Protein AF-A0A2G6JDI8-F1 (afdb_monomer)

pLDDT: mean 90.93, std 6.67, range [58.75, 96.81]

Secondary structure (DSSP, 8-state):
-HHHHHHHHHHHHHHHHHHHHHHHHHHHHHHHHHHHHHHHHHHHTSTT--HHHHHHHHHHHHHHHHHHHHHHHHHHHHHHHHHHHHHHHHHHHHT-

Solvent-accessible surface area (backbone atoms only — not comparable to full-atom values): 5282 Å² total; per-residue (Å²): 116,66,66,62,53,54,52,53,47,52,54,41,52,52,52,38,55,48,46,58,46,54,52,51,51,51,51,50,50,51,52,53,47,53,49,53,44,53,54,44,53,54,56,67,72,42,85,88,67,51,69,72,56,46,55,50,46,55,51,52,44,53,53,55,61,59,47,50,64,52,54,51,50,51,45,57,50,50,53,53,49,39,54,55,45,46,55,52,43,54,53,55,59,75,74,107

Nearest PDB structures (foldseek):
  8iyj-assembly1_V9  TM=8.636E-01  e=1.552E+00  Mus musculus
  3u0c-assembly1_A  TM=8.630E-01  e=1.768E+00  Shigella flexneri
  5c21-assembly1_B  TM=5.245E-01  e=1.363E+00  Escherichia coli
  8i7r-assembly1_B1  TM=4.468E-01  e=2.014E+00  Mus musculus
  7rro-assembly1_C4  TM=4.542E-01  e=2.978E+00  Bos taurus

Radius of gyration: 21.36 Å; Cα contacts (8 Å, |Δi|>4): 42; chains: 1; bounding box: 42×14×62 Å

Mean predicted aligned error: 5.26 Å

Foldseek 3Di:
DVVVLVVVLVVLVVVLVVLVVVLVVLVVVLVVLVVLLVVLVVVLPDPPDDPVVNVVSVVVNVVSVVVVVVSVVVNVVSVVVSVVSVVVSVVSVVVD

Structure (mmCIF, N/CA/C/O backbone):
data_AF-A0A2G6JDI8-F1
#
_entry.id   AF-A0A2G6JDI8-F1
#
loop_
_atom_site.group_PDB
_atom_site.id
_atom_site.type_symbol
_atom_site.label_atom_id
_atom_site.label_alt_id
_atom_site.label_comp_id
_atom_site.label_asym_id
_atom_site.label_entity_id
_atom_site.label_seq_id
_atom_site.pdbx_PDB_ins_code
_atom_site.Cartn_x
_atom_si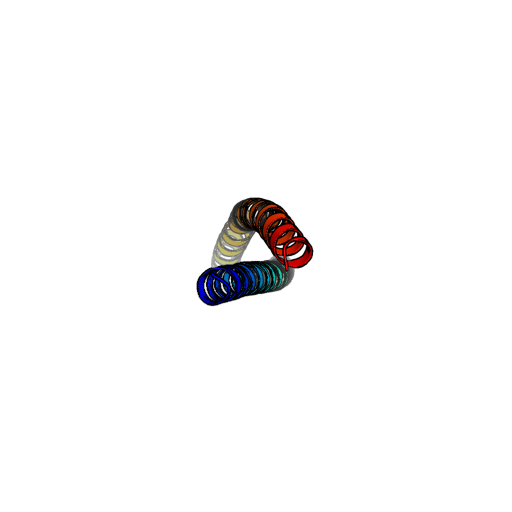te.Cartn_y
_atom_site.Cartn_z
_atom_site.occupancy
_atom_site.B_iso_or_equiv
_atom_site.auth_seq_id
_atom_site.auth_comp_id
_atom_site.auth_asym_id
_atom_site.auth_atom_id
_atom_site.pdbx_PDB_model_num
ATOM 1 N N . MET A 1 1 ? 26.355 5.425 -31.985 1.00 58.75 1 MET A N 1
ATOM 2 C CA . MET A 1 1 ? 24.898 5.452 -31.698 1.00 58.75 1 MET A CA 1
ATOM 3 C C . MET A 1 1 ? 24.458 4.384 -30.690 1.00 58.75 1 MET A C 1
ATOM 5 O O . MET A 1 1 ? 23.484 4.607 -29.986 1.00 58.75 1 MET A O 1
ATOM 9 N N . THR A 1 2 ? 25.188 3.274 -30.547 1.00 64.56 2 THR A N 1
ATOM 10 C CA . THR A 1 2 ? 24.868 2.144 -29.650 1.00 64.56 2 THR A CA 1
ATOM 11 C C . THR A 1 2 ? 24.873 2.497 -28.154 1.00 64.56 2 THR A C 1
ATOM 13 O O . THR A 1 2 ? 24.007 2.044 -27.415 1.00 64.56 2 THR A O 1
ATOM 16 N N . TYR A 1 3 ? 25.782 3.375 -27.709 1.00 72.12 3 TYR A N 1
ATOM 17 C CA . TYR A 1 3 ? 25.879 3.803 -26.302 1.00 72.12 3 TYR A CA 1
ATOM 18 C C . TYR A 1 3 ? 24.623 4.539 -25.801 1.00 72.12 3 TYR A C 1
ATOM 20 O O . TYR A 1 3 ? 24.157 4.300 -24.689 1.00 72.12 3 TYR A O 1
ATOM 28 N N . ASN A 1 4 ? 24.025 5.392 -26.641 1.00 78.56 4 ASN A N 1
ATOM 29 C CA . ASN A 1 4 ? 22.818 6.138 -26.274 1.00 78.56 4 ASN A CA 1
ATOM 30 C C . ASN A 1 4 ? 21.592 5.219 -26.164 1.00 78.56 4 ASN A C 1
ATOM 32 O O . ASN A 1 4 ? 20.785 5.408 -25.258 1.00 78.56 4 ASN A O 1
ATOM 36 N N . LYS A 1 5 ? 21.492 4.195 -27.029 1.00 79.31 5 LYS A N 1
ATOM 37 C CA . LYS A 1 5 ? 20.448 3.161 -26.942 1.00 79.31 5 LYS A CA 1
ATOM 38 C C . LYS A 1 5 ? 20.583 2.326 -25.662 1.00 79.31 5 LYS A C 1
ATOM 40 O O . LYS A 1 5 ? 19.611 2.185 -24.929 1.00 79.31 5 LYS A O 1
ATOM 45 N N . GLY A 1 6 ? 21.795 1.861 -25.341 1.00 85.12 6 GLY A N 1
ATOM 46 C CA . GLY A 1 6 ? 22.052 1.093 -24.115 1.00 85.12 6 GLY A CA 1
ATOM 47 C C . GLY A 1 6 ? 21.772 1.889 -22.836 1.00 85.12 6 GLY A C 1
ATOM 48 O O . GLY A 1 6 ? 21.162 1.374 -21.901 1.00 85.12 6 GLY A O 1
ATOM 49 N N . ARG A 1 7 ? 22.135 3.179 -22.808 1.00 88.62 7 ARG A N 1
ATOM 50 C CA . ARG A 1 7 ? 21.817 4.067 -21.680 1.00 88.62 7 ARG A CA 1
ATOM 51 C C . ARG A 1 7 ? 20.309 4.272 -21.512 1.00 88.62 7 ARG A C 1
ATOM 53 O O . ARG A 1 7 ? 19.831 4.249 -20.383 1.00 88.62 7 ARG A O 1
ATOM 60 N N . ALA A 1 8 ? 19.575 4.486 -22.605 1.00 88.31 8 ALA A N 1
ATOM 61 C CA . ALA A 1 8 ? 18.123 4.658 -22.557 1.00 88.31 8 ALA A CA 1
ATOM 62 C C . ALA A 1 8 ? 17.424 3.398 -22.028 1.00 88.31 8 ALA A C 1
ATOM 64 O O . ALA A 1 8 ? 16.581 3.500 -21.141 1.00 88.31 8 ALA A O 1
ATOM 65 N N . PHE A 1 9 ? 17.841 2.222 -22.503 1.00 91.31 9 PHE A N 1
ATOM 66 C CA . PHE A 1 9 ? 17.341 0.937 -22.022 1.00 91.31 9 PHE A CA 1
ATOM 67 C C . PHE A 1 9 ? 17.575 0.752 -20.516 1.00 91.31 9 PHE A C 1
ATOM 69 O O . PHE A 1 9 ? 16.631 0.515 -19.768 1.00 91.31 9 PHE A O 1
ATOM 76 N N . TYR A 1 10 ? 18.810 0.962 -20.051 1.00 91.69 10 TYR A N 1
ATOM 77 C CA . TYR A 1 10 ? 19.158 0.835 -18.634 1.00 91.69 10 TYR A CA 1
ATOM 78 C C . TYR A 1 10 ? 18.344 1.774 -17.729 1.00 91.69 10 TYR A C 1
ATOM 80 O O . TYR A 1 10 ? 17.840 1.365 -16.684 1.00 91.69 10 TYR A O 1
ATOM 88 N N . LEU A 1 11 ? 18.196 3.043 -18.125 1.00 93.94 11 LEU A N 1
ATOM 89 C CA . LEU A 1 11 ? 17.399 4.011 -17.364 1.00 93.94 11 LEU A CA 1
ATOM 90 C C . LEU A 1 11 ? 15.923 3.604 -17.307 1.00 93.94 11 LEU A C 1
ATOM 92 O O . LEU A 1 11 ? 15.286 3.745 -16.261 1.00 93.94 11 LEU A O 1
ATOM 96 N N . GLN A 1 12 ? 15.397 3.068 -18.407 1.00 93.25 12 GLN A N 1
ATOM 97 C CA . GLN A 1 12 ? 14.028 2.577 -18.472 1.00 93.25 12 GLN A CA 1
ATOM 98 C C . GLN A 1 12 ? 13.820 1.362 -17.556 1.00 93.25 12 GLN A C 1
ATOM 100 O O . GLN A 1 12 ? 12.861 1.338 -16.785 1.00 93.25 12 GLN A O 1
ATOM 105 N N . GLU A 1 13 ? 14.745 0.397 -17.558 1.00 94.06 13 GLU A N 1
ATOM 106 C CA . GLU A 1 13 ? 14.712 -0.740 -16.629 1.00 94.06 13 GLU A CA 1
ATOM 107 C C . GLU A 1 13 ? 14.743 -0.293 -15.166 1.00 94.06 13 GLU A C 1
ATOM 109 O O . GLU A 1 13 ? 14.006 -0.827 -14.335 1.00 94.06 13 GLU A O 1
ATOM 114 N N . GLN A 1 14 ? 15.584 0.690 -14.825 1.00 96.50 14 GLN A N 1
ATOM 115 C CA . GLN A 1 14 ? 15.629 1.225 -13.465 1.00 96.50 14 GLN A CA 1
ATOM 116 C C . GLN A 1 14 ? 14.298 1.862 -13.058 1.00 96.50 14 GLN A C 1
ATOM 118 O O . GLN A 1 14 ? 13.859 1.668 -11.922 1.00 96.50 14 GLN A O 1
ATOM 123 N N . LYS A 1 15 ? 13.641 2.585 -13.974 1.00 94.69 15 LYS A N 1
ATOM 124 C CA . LYS A 1 15 ? 12.330 3.189 -13.714 1.00 94.69 15 LYS A CA 1
ATOM 125 C C . LYS A 1 15 ? 11.266 2.120 -13.444 1.00 94.69 15 LYS A C 1
ATOM 127 O O . LYS A 1 15 ? 10.557 2.221 -12.446 1.00 94.69 15 LYS A O 1
ATOM 132 N N . VAL A 1 16 ? 11.205 1.075 -14.273 1.00 95.88 16 VAL A N 1
ATOM 133 C CA . VAL A 1 16 ? 10.288 -0.065 -14.086 1.00 95.88 16 VAL A CA 1
ATOM 134 C C . VAL A 1 16 ? 10.531 -0.745 -12.736 1.00 95.88 16 VAL A C 1
ATOM 136 O O . VAL A 1 16 ? 9.606 -0.869 -11.937 1.00 95.88 16 VAL A O 1
ATOM 139 N N . LYS A 1 17 ? 11.786 -1.088 -12.416 1.00 95.69 17 LYS A N 1
ATOM 140 C CA . LYS A 1 17 ? 12.141 -1.737 -11.138 1.00 95.69 17 LYS A CA 1
ATOM 141 C C . LYS A 1 17 ? 11.770 -0.895 -9.919 1.00 95.69 17 LYS A C 1
ATOM 143 O O . LYS A 1 17 ? 11.379 -1.442 -8.888 1.00 95.69 17 LYS A O 1
ATOM 148 N N . ARG A 1 18 ? 11.913 0.430 -10.018 1.00 96.75 18 ARG A N 1
ATOM 149 C CA . ARG A 1 18 ? 11.510 1.357 -8.958 1.00 96.75 18 ARG A CA 1
ATOM 150 C C . ARG A 1 18 ? 9.996 1.314 -8.739 1.00 96.75 18 ARG A C 1
ATOM 152 O O . ARG A 1 18 ? 9.578 1.107 -7.606 1.00 96.75 18 ARG A O 1
ATOM 159 N N . LEU A 1 19 ? 9.202 1.431 -9.802 1.00 94.88 19 LEU A N 1
ATOM 160 C CA . LEU A 1 19 ? 7.736 1.378 -9.724 1.00 94.88 19 LEU A CA 1
ATOM 161 C C . LEU A 1 19 ? 7.235 0.030 -9.178 1.00 94.88 19 LEU A C 1
ATOM 163 O O . LEU A 1 19 ? 6.351 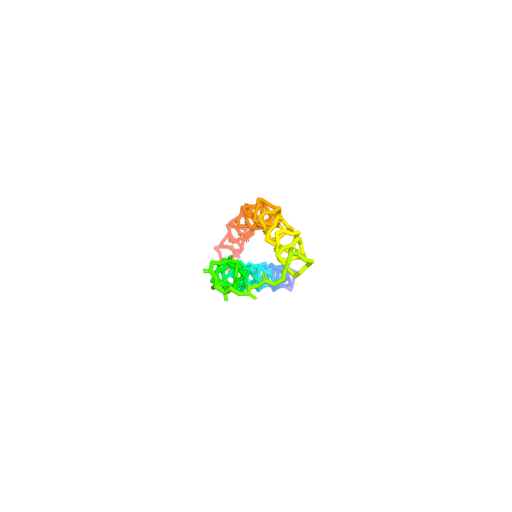-0.008 -8.328 1.00 94.88 19 LEU A O 1
ATOM 167 N N . GLU A 1 20 ? 7.846 -1.086 -9.585 1.00 95.56 20 GLU A N 1
ATOM 168 C CA . GLU A 1 20 ? 7.545 -2.412 -9.022 1.00 95.56 20 GLU A CA 1
ATOM 169 C C . GLU A 1 20 ? 7.870 -2.516 -7.527 1.00 95.56 20 GLU A C 1
ATOM 171 O O . GLU A 1 20 ? 7.246 -3.283 -6.791 1.00 95.56 20 GLU A O 1
ATOM 176 N N . ARG A 1 21 ? 8.908 -1.816 -7.063 1.00 96.81 21 ARG A N 1
ATOM 177 C CA . ARG A 1 21 ? 9.246 -1.768 -5.641 1.00 96.81 21 ARG A CA 1
ATOM 178 C C . ARG A 1 21 ? 8.226 -0.935 -4.868 1.00 96.81 21 ARG A C 1
ATOM 180 O O . ARG A 1 21 ? 7.728 -1.432 -3.866 1.00 96.81 21 ARG A O 1
ATOM 187 N N . GLU A 1 22 ? 7.891 0.255 -5.356 1.00 95.44 22 GLU A N 1
ATOM 188 C CA . GLU A 1 22 ? 6.894 1.140 -4.737 1.00 95.44 22 GLU A CA 1
ATOM 189 C C . GLU A 1 22 ? 5.522 0.446 -4.638 1.00 95.44 22 GLU A C 1
ATOM 191 O O . GLU A 1 22 ? 4.914 0.429 -3.572 1.00 95.44 22 GLU A O 1
ATOM 196 N N . LEU A 1 23 ? 5.080 -0.254 -5.690 1.00 94.75 23 LEU A N 1
ATOM 197 C CA . LEU A 1 23 ? 3.837 -1.039 -5.655 1.00 94.75 23 LEU A CA 1
ATOM 198 C C . LEU A 1 23 ? 3.866 -2.183 -4.634 1.00 94.75 23 LEU A C 1
ATOM 200 O O . LEU A 1 23 ? 2.858 -2.453 -3.984 1.00 94.75 23 LEU A O 1
ATOM 204 N N . ARG A 1 24 ? 5.010 -2.862 -4.475 1.00 95.00 24 ARG A N 1
ATOM 205 C CA . ARG A 1 24 ? 5.168 -3.913 -3.456 1.00 95.00 24 ARG A CA 1
ATOM 206 C C . ARG A 1 24 ? 5.160 -3.350 -2.040 1.00 95.00 24 ARG A C 1
ATOM 208 O O . ARG A 1 24 ? 4.661 -4.015 -1.139 1.00 95.00 24 ARG A O 1
ATOM 215 N N . GLU A 1 25 ? 5.737 -2.171 -1.838 1.00 95.00 25 GLU A N 1
ATOM 216 C CA . GLU A 1 25 ? 5.707 -1.475 -0.550 1.00 95.00 25 GLU A CA 1
ATOM 217 C C . GLU A 1 25 ? 4.266 -1.062 -0.209 1.00 95.00 25 GLU A C 1
ATOM 219 O O . GLU A 1 25 ? 3.778 -1.453 0.848 1.00 95.00 25 GLU A O 1
ATOM 224 N N . LEU A 1 26 ? 3.526 -0.461 -1.149 1.00 93.00 26 LEU A N 1
ATOM 225 C CA . LEU A 1 26 ? 2.102 -0.139 -0.966 1.00 93.00 26 LEU A CA 1
ATOM 226 C C . LEU A 1 26 ? 1.236 -1.362 -0.660 1.00 93.00 26 LEU A C 1
ATOM 228 O O . LEU A 1 26 ? 0.362 -1.299 0.200 1.00 93.00 26 LEU A O 1
ATOM 232 N N . GLN A 1 27 ? 1.479 -2.483 -1.341 1.00 91.12 27 GLN A N 1
ATOM 233 C CA . GLN A 1 27 ? 0.732 -3.712 -1.084 1.00 91.12 27 GLN A CA 1
ATOM 234 C C . GLN A 1 27 ? 0.989 -4.244 0.335 1.00 91.12 27 GLN A C 1
ATOM 236 O O . GLN A 1 27 ? 0.055 -4.653 1.021 1.00 91.12 27 GLN A O 1
ATOM 241 N N . ARG A 1 28 ? 2.240 -4.192 0.810 1.00 92.62 28 ARG A N 1
ATOM 242 C CA . ARG A 1 28 ? 2.577 -4.556 2.197 1.00 92.62 28 ARG A CA 1
ATOM 243 C C . ARG A 1 28 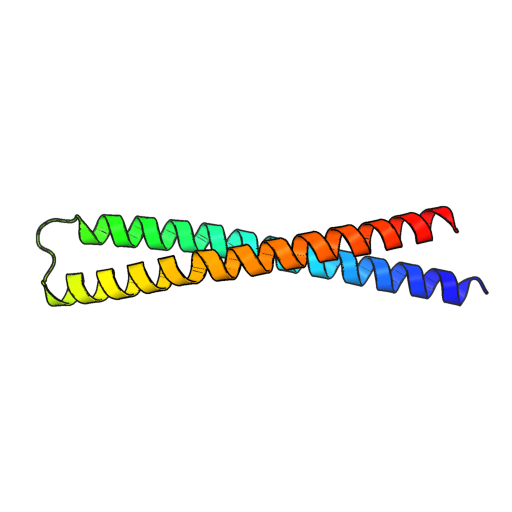? 1.939 -3.610 3.205 1.00 92.62 28 ARG A C 1
ATOM 245 O O . ARG A 1 28 ? 1.483 -4.061 4.254 1.00 92.62 28 ARG A O 1
ATOM 252 N N . ASP A 1 29 ? 1.897 -2.320 2.895 1.00 91.12 29 ASP A N 1
ATOM 253 C CA . ASP A 1 29 ? 1.249 -1.330 3.749 1.00 91.12 29 ASP A CA 1
ATOM 254 C C . ASP A 1 29 ? -0.266 -1.561 3.817 1.00 91.12 29 ASP A C 1
ATOM 256 O O . ASP A 1 29 ? -0.848 -1.457 4.896 1.00 91.12 29 ASP A O 1
ATOM 260 N N . GLU A 1 30 ? -0.906 -1.945 2.708 1.00 90.19 30 GLU A N 1
ATOM 261 C CA . GLU A 1 30 ? -2.325 -2.315 2.669 1.00 90.19 30 GLU A CA 1
ATOM 262 C C . GLU A 1 30 ? -2.614 -3.587 3.486 1.00 90.19 30 GLU A C 1
ATOM 264 O O . GLU A 1 30 ? -3.559 -3.608 4.280 1.00 90.19 30 GLU A O 1
ATOM 269 N N . GLU A 1 31 ? -1.773 -4.617 3.366 1.00 90.06 31 GLU A N 1
ATOM 270 C CA . GLU A 1 31 ? -1.858 -5.839 4.178 1.00 90.06 31 GLU A CA 1
ATOM 271 C C . GLU A 1 31 ? -1.686 -5.529 5.676 1.00 90.06 31 GLU A C 1
ATOM 273 O O . GLU A 1 31 ? -2.501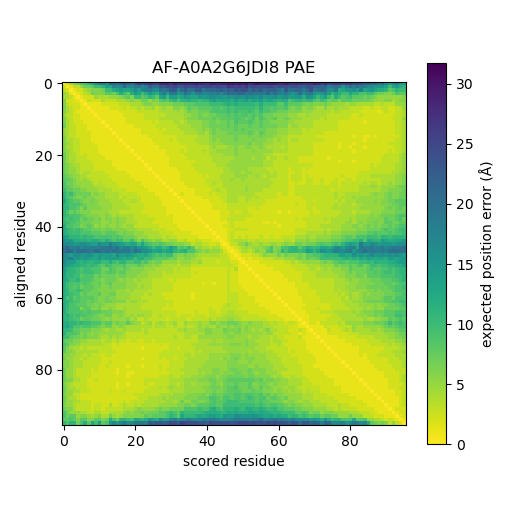 -5.947 6.505 1.00 90.06 31 GLU A O 1
ATOM 278 N N . GLY A 1 32 ? -0.681 -4.722 6.032 1.00 93.00 32 GLY A N 1
ATOM 279 C CA . GLY A 1 32 ? -0.445 -4.290 7.410 1.00 93.00 32 GLY A CA 1
ATOM 280 C C . GLY A 1 32 ? -1.571 -3.411 7.964 1.00 93.00 32 GLY A C 1
ATOM 281 O O . GLY A 1 32 ? -1.908 -3.491 9.147 1.00 93.00 32 GLY A O 1
ATOM 282 N N . LEU A 1 33 ? -2.195 -2.584 7.124 1.00 92.62 33 LEU A N 1
ATOM 283 C CA . LEU A 1 33 ? -3.361 -1.779 7.487 1.00 92.62 33 LEU A CA 1
ATOM 284 C C . LEU A 1 33 ? -4.587 -2.661 7.751 1.00 92.62 33 LEU A C 1
ATOM 286 O O . LEU A 1 33 ? -5.301 -2.441 8.731 1.00 92.62 33 LEU A O 1
ATOM 290 N N . ALA A 1 34 ? -4.818 -3.677 6.917 1.00 90.81 34 ALA A N 1
ATOM 291 C CA . ALA A 1 34 ? -5.894 -4.645 7.112 1.00 90.81 34 ALA A CA 1
ATOM 292 C C . ALA A 1 34 ? -5.727 -5.424 8.427 1.00 90.81 34 ALA A C 1
ATOM 294 O O . ALA A 1 34 ? -6.703 -5.625 9.160 1.00 90.81 34 ALA A O 1
ATOM 295 N N . GLU A 1 35 ? -4.493 -5.801 8.770 1.00 94.12 35 GLU A N 1
ATOM 296 C CA . GLU A 1 35 ? -4.196 -6.445 10.047 1.00 94.12 35 GLU A CA 1
ATOM 297 C C . GLU A 1 35 ? -4.473 -5.509 11.232 1.00 94.12 35 GLU A C 1
ATOM 299 O O . GLU A 1 35 ? -5.170 -5.901 12.170 1.00 94.12 35 GLU A O 1
ATOM 304 N N . LYS A 1 36 ? -4.005 -4.253 11.178 1.00 93.94 36 LYS A N 1
ATOM 305 C CA . LYS A 1 36 ? -4.265 -3.246 12.224 1.00 93.94 36 LYS A CA 1
ATOM 306 C C . LYS A 1 36 ? -5.757 -3.021 12.447 1.00 93.94 36 LYS A C 1
ATOM 308 O O . LYS A 1 36 ? -6.197 -3.000 13.592 1.00 93.94 36 LYS A O 1
ATOM 313 N N . ILE A 1 37 ? -6.538 -2.905 11.372 1.00 93.12 37 ILE A N 1
ATOM 314 C CA . ILE A 1 37 ? -8.002 -2.787 11.444 1.00 93.12 37 ILE A CA 1
ATOM 315 C C . ILE A 1 37 ? -8.593 -3.995 12.165 1.00 93.12 37 ILE A C 1
ATOM 317 O O . ILE A 1 37 ? -9.283 -3.824 13.166 1.00 93.12 37 ILE A O 1
ATOM 321 N N . THR A 1 38 ? -8.237 -5.205 11.731 1.00 94.12 38 THR A N 1
ATOM 322 C CA . THR A 1 38 ? -8.739 -6.449 12.330 1.00 94.12 38 THR A CA 1
ATOM 323 C C . THR A 1 38 ? -8.396 -6.537 13.822 1.00 94.12 38 THR A C 1
ATOM 325 O O . THR A 1 38 ? -9.221 -6.941 14.643 1.00 94.12 38 THR A O 1
ATOM 328 N N . GLN A 1 39 ? -7.175 -6.155 14.206 1.00 93.75 39 GLN A N 1
ATOM 329 C CA . GLN A 1 39 ? -6.752 -6.134 15.607 1.00 93.75 39 GLN A CA 1
ATOM 330 C C . GLN A 1 39 ? -7.534 -5.094 16.425 1.00 93.75 39 GLN A C 1
ATOM 332 O O . GLN A 1 39 ? -7.953 -5.391 17.545 1.00 93.75 39 GLN A O 1
ATOM 337 N N . THR A 1 40 ? -7.756 -3.896 15.882 1.00 93.12 40 THR A N 1
ATOM 338 C CA . THR A 1 40 ? -8.520 -2.828 16.544 1.00 93.12 40 THR A CA 1
ATOM 339 C C . THR A 1 40 ? -9.994 -3.195 16.697 1.00 93.12 40 THR A C 1
ATOM 341 O O . THR A 1 40 ? -10.555 -3.004 17.774 1.00 93.12 40 THR A O 1
ATOM 344 N N . GLU A 1 41 ? -10.609 -3.792 15.677 1.00 92.69 41 GLU A N 1
ATOM 345 C CA . GLU A 1 41 ? -11.981 -4.309 15.738 1.00 92.69 41 GLU A CA 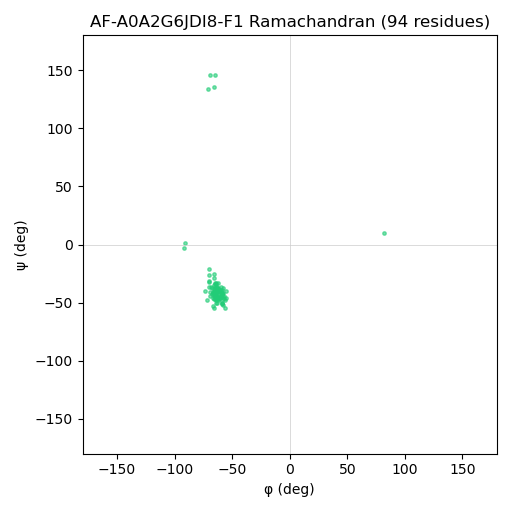1
ATOM 346 C C . GLU A 1 41 ? -12.128 -5.375 16.827 1.00 92.69 41 GLU A C 1
ATOM 348 O O . GLU A 1 41 ? -13.042 -5.298 17.645 1.00 92.69 41 GLU A O 1
ATOM 353 N N . ARG A 1 42 ? -11.180 -6.321 16.911 1.00 93.62 42 ARG A N 1
ATOM 354 C CA . ARG A 1 42 ? -11.159 -7.342 17.973 1.00 93.62 42 ARG A CA 1
ATOM 355 C C . ARG A 1 42 ? -11.068 -6.736 19.372 1.00 93.62 42 ARG A C 1
ATOM 357 O O . ARG A 1 42 ? -11.735 -7.218 20.280 1.00 93.62 42 ARG A O 1
ATOM 364 N N . LYS A 1 43 ? -10.265 -5.684 19.554 1.00 92.56 43 LYS A N 1
ATOM 365 C CA . LYS A 1 43 ? -10.175 -4.968 20.837 1.00 92.56 43 LYS A CA 1
ATOM 366 C C . LYS A 1 43 ? -11.466 -4.220 21.165 1.00 92.56 43 LYS A C 1
ATOM 368 O O . LYS A 1 43 ? -11.870 -4.200 22.318 1.00 92.56 43 LYS A O 1
ATOM 373 N N . LEU A 1 44 ? -12.126 -3.633 20.165 1.00 91.62 44 LEU A N 1
ATOM 374 C CA . LEU A 1 44 ? -13.386 -2.905 20.347 1.00 91.62 44 LEU A CA 1
ATOM 375 C C . LEU A 1 44 ? -14.557 -3.793 20.775 1.00 91.62 44 LEU A C 1
ATOM 377 O O . LEU A 1 44 ? -15.470 -3.294 21.430 1.00 91.62 44 LEU A O 1
ATOM 381 N N . VAL A 1 45 ? -14.549 -5.072 20.391 1.00 91.31 45 VAL A N 1
ATOM 382 C CA . VAL A 1 45 ? -15.582 -6.046 20.784 1.00 91.31 45 VAL A CA 1
ATOM 383 C C . VAL A 1 45 ? -15.238 -6.815 22.060 1.00 91.31 45 VAL A C 1
ATOM 385 O O . VAL A 1 45 ? -16.041 -7.629 22.501 1.00 91.31 45 VAL A O 1
ATOM 388 N N . ALA A 1 46 ? -14.059 -6.592 22.647 1.00 89.94 46 ALA A N 1
ATOM 389 C CA . ALA A 1 46 ? -13.678 -7.238 23.894 1.00 89.94 46 ALA A CA 1
ATOM 390 C C . ALA A 1 46 ? -14.490 -6.670 25.069 1.00 89.94 46 ALA A C 1
ATOM 392 O O . ALA A 1 46 ? -14.627 -5.453 25.221 1.00 89.94 46 ALA A O 1
ATOM 393 N N . ASP A 1 47 ? -15.004 -7.557 25.919 1.00 82.56 47 ASP A N 1
ATOM 394 C CA . ASP A 1 47 ? -15.7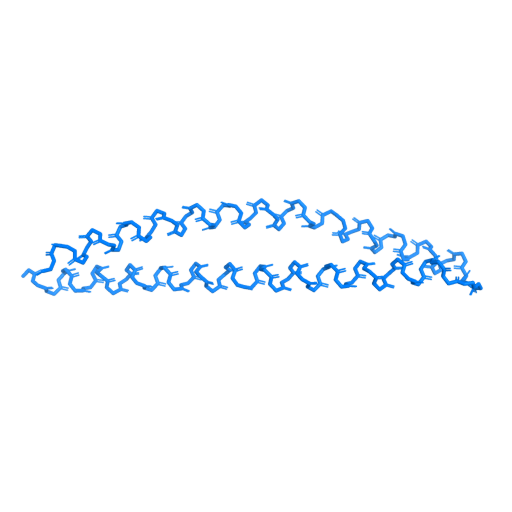27 -7.160 27.124 1.00 82.56 47 ASP A CA 1
ATOM 395 C C . ASP A 1 47 ? -14.804 -6.428 28.110 1.00 82.56 47 ASP A C 1
ATOM 397 O O . ASP A 1 47 ? -13.623 -6.74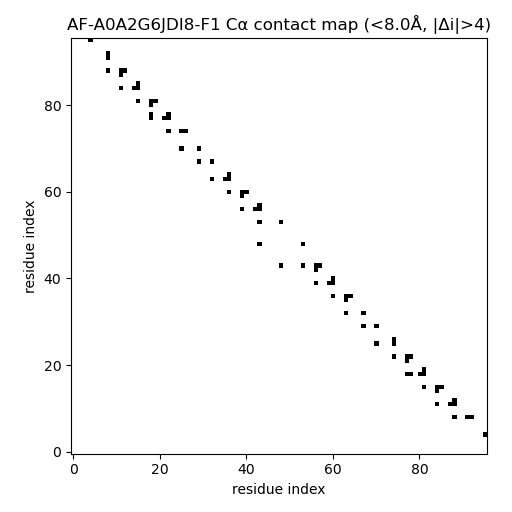6 28.253 1.00 82.56 47 ASP A O 1
ATOM 401 N N . GLY A 1 48 ? -15.359 -5.452 28.832 1.00 86.38 48 GLY A N 1
ATOM 402 C CA . GLY A 1 48 ? -14.649 -4.756 29.909 1.00 86.38 48 GLY A CA 1
ATOM 403 C C . GLY A 1 48 ? -13.712 -3.624 29.472 1.00 86.38 48 GLY A C 1
ATOM 404 O O . GLY A 1 48 ? -12.986 -3.099 30.316 1.00 86.38 48 GLY A O 1
ATOM 405 N N . ILE A 1 49 ? -13.733 -3.202 28.202 1.00 92.31 49 ILE A N 1
ATOM 406 C CA . ILE A 1 49 ? -12.988 -2.014 27.760 1.00 92.31 49 ILE A CA 1
ATOM 407 C C . ILE A 1 49 ? -13.532 -0.731 28.397 1.00 92.31 49 ILE A C 1
ATOM 409 O O . ILE A 1 49 ? -14.740 -0.486 28.446 1.00 92.31 49 ILE A O 1
ATOM 413 N N . ALA A 1 50 ? -12.624 0.125 28.862 1.00 92.19 50 ALA A N 1
ATOM 414 C CA . ALA A 1 50 ? -12.992 1.432 29.386 1.00 92.19 50 ALA A CA 1
ATOM 415 C C . ALA A 1 50 ? -13.499 2.346 28.258 1.00 92.19 50 ALA A C 1
ATOM 417 O O . ALA A 1 50 ? -12.968 2.332 27.147 1.00 92.19 50 ALA A O 1
ATOM 418 N N . GLU A 1 51 ? -14.467 3.219 28.551 1.00 90.69 51 GLU A N 1
ATOM 419 C CA . GLU A 1 51 ? -15.035 4.148 27.559 1.00 90.69 51 GLU A CA 1
ATOM 420 C C . GLU A 1 51 ? -13.956 5.015 26.882 1.00 90.69 51 GLU A C 1
ATOM 422 O O . GLU A 1 51 ? -13.964 5.197 25.667 1.00 90.69 51 GLU A O 1
ATOM 427 N N . ALA A 1 52 ? -12.965 5.494 27.642 1.00 92.38 52 ALA A N 1
ATOM 428 C CA . ALA A 1 52 ? -11.857 6.275 27.091 1.00 92.38 52 ALA A CA 1
ATOM 429 C C . ALA A 1 52 ? -11.005 5.474 26.086 1.00 92.38 52 ALA A C 1
ATOM 431 O O . ALA A 1 52 ? -10.605 5.999 25.044 1.00 92.38 52 ALA A O 1
ATOM 432 N N . GLU A 1 53 ? -10.749 4.198 26.379 1.00 92.06 53 GLU A N 1
ATOM 433 C CA . GLU A 1 53 ? -10.011 3.296 25.494 1.00 92.06 53 GLU A CA 1
ATOM 434 C C . GLU A 1 53 ? -10.827 2.969 24.242 1.00 92.06 53 GLU A C 1
ATOM 436 O O . GLU A 1 53 ? -10.308 3.032 23.127 1.00 92.06 53 GLU A O 1
ATOM 441 N N . ARG A 1 54 ? -12.134 2.750 24.399 1.00 92.56 54 ARG A N 1
ATOM 442 C CA . ARG A 1 54 ? -13.063 2.556 23.285 1.00 92.56 54 ARG A CA 1
ATOM 443 C C . ARG A 1 54 ? -13.066 3.749 22.328 1.00 92.56 54 ARG A C 1
ATOM 445 O O . ARG A 1 54 ? -12.943 3.565 21.120 1.00 92.56 54 ARG A O 1
ATOM 452 N N . GLN A 1 55 ? -13.146 4.974 22.848 1.00 94.50 55 GLN A N 1
ATOM 453 C CA . GLN A 1 55 ? -13.096 6.190 22.027 1.00 94.50 55 GLN A CA 1
ATOM 454 C C . GLN A 1 55 ? -11.763 6.338 21.286 1.00 94.50 55 GLN A C 1
ATOM 456 O O . GLN A 1 55 ? -11.737 6.774 20.133 1.00 94.50 55 GLN A O 1
ATOM 461 N N . ARG A 1 56 ? -10.649 5.960 21.923 1.00 95.44 56 ARG A N 1
ATOM 462 C CA . ARG A 1 56 ? -9.334 5.941 21.275 1.00 95.44 56 ARG A CA 1
ATOM 463 C C . ARG A 1 56 ? -9.297 4.935 20.122 1.00 95.44 56 ARG A C 1
ATOM 465 O O . A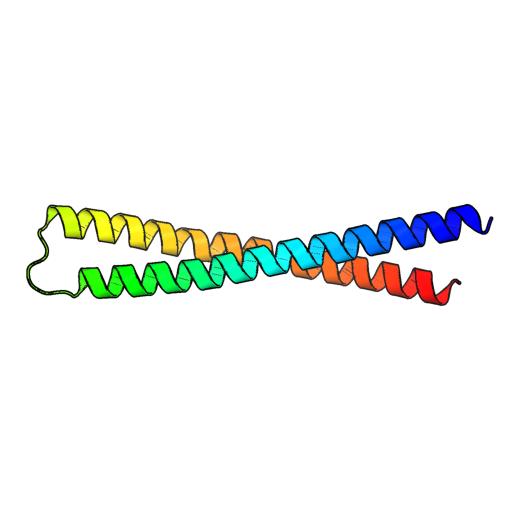RG A 1 56 ? -8.933 5.317 19.013 1.00 95.44 56 ARG A O 1
ATOM 472 N N . LEU A 1 57 ? -9.721 3.696 20.360 1.00 94.62 57 LEU A N 1
ATOM 473 C CA . LEU A 1 57 ? -9.737 2.640 19.345 1.00 94.62 57 LEU A CA 1
ATOM 474 C C . LEU A 1 57 ? -10.659 2.989 18.167 1.00 94.62 57 LEU A C 1
ATOM 476 O O . LEU A 1 57 ? -10.297 2.756 17.019 1.00 94.62 57 LEU A O 1
ATOM 480 N N . LEU A 1 58 ? -11.811 3.622 18.418 1.00 95.00 58 LEU A N 1
ATOM 481 C CA . LEU A 1 58 ? -12.700 4.106 17.354 1.00 95.00 58 LEU A CA 1
ATOM 482 C C . LEU A 1 58 ? -12.046 5.186 16.481 1.00 95.00 58 LEU A C 1
ATOM 484 O O . LEU A 1 58 ? -12.291 5.227 15.276 1.00 95.00 58 LEU A O 1
ATOM 488 N N . LYS A 1 59 ? -11.228 6.071 17.065 1.00 95.62 59 LYS A N 1
ATOM 489 C CA . LYS A 1 59 ? -10.467 7.070 16.297 1.00 95.62 59 LYS A CA 1
ATOM 490 C C . LYS A 1 59 ? -9.375 6.415 15.457 1.00 95.62 59 LYS A C 1
ATOM 492 O O . LYS A 1 59 ? -9.235 6.769 14.290 1.00 95.62 59 LYS A O 1
ATOM 497 N N . GLU A 1 60 ? -8.640 5.463 16.032 1.00 94.62 60 GLU A N 1
ATOM 498 C CA . GLU A 1 60 ? -7.620 4.688 15.313 1.00 94.62 60 GLU A CA 1
ATOM 499 C C . GLU A 1 60 ? -8.246 3.915 14.141 1.00 94.62 60 GLU A C 1
ATOM 501 O O . GLU A 1 60 ? -7.745 3.996 13.023 1.00 94.62 60 GLU A O 1
ATOM 506 N N . LEU A 1 61 ? -9.393 3.262 14.360 1.00 94.50 61 LEU A N 1
ATOM 507 C CA . LEU A 1 61 ? -10.122 2.541 13.316 1.00 94.50 61 LEU A CA 1
ATOM 508 C C . LEU A 1 61 ? -10.523 3.461 12.157 1.00 94.50 61 LEU A C 1
ATOM 510 O O . LEU A 1 61 ? -10.201 3.166 11.010 1.00 94.50 61 LEU A O 1
ATOM 514 N N . ARG A 1 62 ? -11.148 4.611 12.450 1.00 94.00 62 ARG A N 1
ATOM 515 C CA . ARG A 1 62 ? -11.530 5.583 11.408 1.00 94.00 62 ARG A CA 1
ATOM 516 C C . ARG A 1 62 ? -10.328 6.106 10.637 1.00 94.00 62 ARG A C 1
ATOM 518 O O . ARG A 1 62 ? -10.419 6.294 9.429 1.00 94.00 62 ARG A O 1
ATOM 525 N N . HIS A 1 63 ? -9.216 6.356 11.324 1.00 94.00 63 HIS A N 1
ATOM 526 C CA . HIS A 1 63 ? -7.989 6.785 10.667 1.00 94.00 63 HIS A CA 1
ATOM 527 C C . HIS A 1 63 ? -7.494 5.717 9.683 1.00 94.00 63 HIS A C 1
ATOM 529 O O . HIS A 1 63 ? -7.212 6.031 8.531 1.00 94.00 63 HIS A O 1
ATOM 535 N N . TYR A 1 64 ? -7.479 4.445 10.088 1.00 92.62 64 TYR A N 1
ATOM 536 C CA . TYR A 1 64 ? -7.093 3.354 9.195 1.00 92.62 64 TYR A CA 1
ATOM 537 C C . TYR A 1 64 ? -8.061 3.165 8.020 1.00 92.62 64 TYR A C 1
ATOM 539 O O . TYR A 1 64 ? -7.630 2.904 6.899 1.00 92.62 64 TYR A O 1
ATOM 547 N N . GLU A 1 65 ? -9.365 3.333 8.235 1.00 90.25 65 GLU A N 1
ATOM 548 C CA . GLU A 1 65 ? -10.363 3.281 7.160 1.00 90.25 65 GLU A CA 1
ATOM 549 C C . GLU A 1 65 ? -10.198 4.416 6.142 1.00 90.25 65 GLU A C 1
ATOM 551 O O . GLU A 1 65 ? -10.430 4.198 4.954 1.00 90.25 65 GLU A O 1
ATOM 556 N N . GLN A 1 66 ? -9.759 5.600 6.580 1.00 92.69 66 GLN A N 1
ATOM 557 C CA . GLN A 1 66 ? -9.469 6.737 5.699 1.00 92.69 66 GLN A CA 1
ATOM 558 C C . GLN A 1 66 ? -8.220 6.523 4.841 1.00 92.69 66 GLN A C 1
ATOM 560 O O . GLN A 1 66 ? -8.197 6.968 3.698 1.00 92.69 66 GLN A O 1
ATOM 565 N N . MET A 1 67 ? -7.221 5.791 5.339 1.00 89.88 67 MET A N 1
ATOM 566 C CA . MET A 1 67 ? -6.010 5.480 4.569 1.00 89.88 67 MET A CA 1
ATOM 567 C C . MET A 1 67 ? -6.266 4.486 3.421 1.00 89.88 67 MET A C 1
ATOM 569 O O . MET A 1 67 ? -5.566 4.507 2.413 1.00 89.88 67 MET A O 1
ATOM 573 N N . LYS A 1 68 ? -7.289 3.622 3.520 1.00 86.25 68 LYS A N 1
ATOM 574 C CA . LYS A 1 68 ? -7.626 2.638 2.469 1.00 86.25 68 LYS A CA 1
ATOM 575 C C . LYS A 1 68 ? -7.881 3.254 1.083 1.00 86.25 68 LYS A C 1
ATOM 577 O O . LYS A 1 68 ? -7.269 2.792 0.119 1.00 86.25 68 LYS A O 1
ATOM 582 N N . PRO A 1 69 ? -8.795 4.232 0.916 1.00 88.00 69 PRO A N 1
ATOM 583 C CA . PRO A 1 69 ? -9.045 4.828 -0.393 1.00 88.00 69 PRO A CA 1
ATOM 584 C C . PRO A 1 69 ? -7.820 5.565 -0.945 1.00 88.00 69 PRO A C 1
ATOM 586 O O . PRO A 1 69 ? -7.620 5.536 -2.158 1.00 88.00 69 PRO A O 1
ATOM 589 N N . GLU A 1 70 ? -7.002 6.175 -0.083 1.00 87.31 70 GLU A N 1
ATOM 590 C CA . GLU A 1 70 ? -5.773 6.878 -0.471 1.00 87.31 70 GLU A CA 1
ATOM 591 C C . GLU A 1 70 ? -4.740 5.897 -1.040 1.00 87.31 70 GLU A C 1
ATOM 593 O O . GLU A 1 70 ? -4.359 6.025 -2.206 1.00 87.31 70 GLU A O 1
ATOM 598 N N . ASN A 1 71 ? -4.403 4.842 -0.289 1.00 88.62 71 ASN A N 1
ATOM 599 C CA . ASN A 1 71 ? -3.479 3.795 -0.737 1.00 88.62 71 ASN A CA 1
ATOM 600 C C . ASN A 1 71 ? -3.972 3.115 -2.022 1.00 88.62 71 ASN A C 1
ATOM 602 O O . ASN A 1 71 ? -3.192 2.837 -2.932 1.00 88.62 71 ASN A O 1
ATOM 606 N N . ARG A 1 72 ? -5.286 2.879 -2.137 1.00 89.00 72 ARG A N 1
ATOM 607 C CA . ARG A 1 72 ? -5.879 2.284 -3.341 1.00 89.00 72 ARG A CA 1
ATOM 608 C C . ARG A 1 72 ? -5.757 3.207 -4.552 1.00 89.00 72 ARG A C 1
ATOM 610 O O . ARG A 1 72 ? -5.499 2.729 -5.657 1.00 89.00 72 ARG A O 1
ATOM 617 N N . ALA A 1 73 ? -5.970 4.510 -4.377 1.00 91.19 73 ALA A N 1
ATOM 618 C CA . ALA A 1 73 ? -5.825 5.481 -5.457 1.00 91.19 73 ALA A CA 1
ATOM 619 C C . ALA A 1 73 ? -4.368 5.558 -5.936 1.00 91.19 73 ALA A C 1
ATOM 621 O O . ALA A 1 73 ? -4.121 5.523 -7.145 1.00 91.19 73 ALA A O 1
ATOM 622 N N . GLU A 1 74 ? -3.422 5.587 -4.997 1.00 92.62 74 GLU A N 1
ATOM 623 C CA . GLU A 1 74 ? -1.988 5.587 -5.281 1.00 92.62 74 GLU A CA 1
ATOM 624 C C . GLU A 1 74 ? -1.552 4.302 -5.999 1.00 92.62 74 GLU A C 1
ATOM 626 O O . GLU A 1 74 ? -0.912 4.368 -7.051 1.00 92.62 74 GLU A O 1
ATOM 631 N N . TYR A 1 75 ? -2.002 3.136 -5.526 1.00 92.19 75 TYR A N 1
ATOM 632 C CA . TYR A 1 75 ? -1.748 1.852 -6.178 1.00 92.19 75 TYR A CA 1
ATOM 633 C C . TYR A 1 75 ? -2.236 1.841 -7.634 1.00 92.19 75 TYR A C 1
ATOM 635 O O . TYR A 1 75 ? -1.493 1.475 -8.545 1.00 92.19 75 TYR A O 1
ATOM 643 N N . HIS A 1 76 ? -3.471 2.289 -7.894 1.00 92.81 76 HIS A N 1
ATOM 644 C CA . HIS A 1 76 ? -4.012 2.363 -9.261 1.00 92.81 76 HIS A CA 1
ATOM 645 C C . HIS A 1 76 ? -3.250 3.345 -10.149 1.00 92.81 76 HIS A C 1
ATOM 647 O O . HIS A 1 76 ? -3.139 3.143 -11.361 1.00 92.81 76 HIS A O 1
ATOM 653 N N . GLN A 1 77 ? -2.751 4.439 -9.581 1.00 95.19 77 GLN A N 1
ATOM 654 C CA . GLN A 1 77 ? -1.924 5.389 -10.312 1.00 95.19 77 GLN A CA 1
ATOM 655 C C . GLN A 1 77 ? -0.582 4.762 -10.701 1.00 95.19 77 GLN A C 1
ATOM 657 O O . GLN A 1 77 ? -0.254 4.748 -11.889 1.00 95.19 77 GLN A O 1
ATOM 662 N N . LEU A 1 78 ? 0.149 4.198 -9.739 1.00 94.00 78 LEU A N 1
ATOM 663 C CA . LEU A 1 78 ? 1.455 3.584 -9.982 1.00 94.00 78 LEU A CA 1
ATOM 664 C C . LEU A 1 78 ? 1.357 2.339 -10.865 1.00 94.00 78 LEU A C 1
ATOM 666 O O . LEU A 1 78 ? 2.221 2.123 -11.708 1.00 94.00 78 LEU A O 1
ATOM 670 N N . SER A 1 79 ? 0.285 1.553 -10.749 1.00 94.12 79 SER A N 1
ATOM 671 C CA . SER A 1 79 ? 0.038 0.394 -11.614 1.00 94.12 79 SER A CA 1
ATOM 672 C C . SER A 1 79 ? -0.142 0.810 -13.078 1.00 94.12 79 SER A C 1
ATOM 674 O O . SER A 1 79 ? 0.451 0.212 -13.979 1.00 94.12 79 SER A O 1
ATOM 676 N N . ARG A 1 80 ? -0.891 1.894 -13.327 1.00 96.25 80 ARG A N 1
ATOM 677 C CA . ARG A 1 80 ? -1.020 2.464 -14.676 1.00 96.25 80 ARG A CA 1
ATOM 678 C C . ARG A 1 80 ? 0.309 3.000 -15.190 1.00 96.25 80 ARG A C 1
ATOM 680 O O . ARG A 1 80 ? 0.630 2.764 -16.351 1.00 96.25 80 ARG A O 1
ATOM 687 N N . GLU A 1 81 ? 1.074 3.708 -14.360 1.00 95.69 81 GLU A N 1
ATOM 688 C CA . GLU A 1 81 ? 2.397 4.193 -14.763 1.00 95.69 81 GLU A CA 1
ATOM 689 C C . GLU A 1 81 ? 3.332 3.030 -15.105 1.00 95.69 81 GLU A C 1
ATOM 691 O O . GLU A 1 81 ? 3.921 3.026 -16.184 1.00 95.69 81 GLU A O 1
ATOM 696 N N . LEU A 1 82 ? 3.402 2.006 -14.250 1.00 96.06 82 LEU A N 1
ATOM 697 C CA . LEU A 1 82 ? 4.208 0.811 -14.479 1.00 96.06 82 LEU A CA 1
ATOM 698 C C . LEU A 1 82 ? 3.863 0.151 -15.816 1.00 96.06 82 LEU A C 1
ATOM 700 O O . LEU A 1 82 ? 4.769 -0.145 -16.590 1.00 96.06 82 LEU A O 1
ATOM 704 N N . HIS A 1 83 ? 2.572 -0.005 -16.120 1.00 95.50 83 HIS A N 1
ATOM 705 C CA . HIS A 1 83 ? 2.129 -0.578 -17.387 1.00 95.50 83 HIS A CA 1
ATOM 706 C C . HIS A 1 83 ? 2.671 0.199 -18.597 1.00 95.50 83 HIS A C 1
ATOM 708 O O . HIS A 1 83 ? 3.20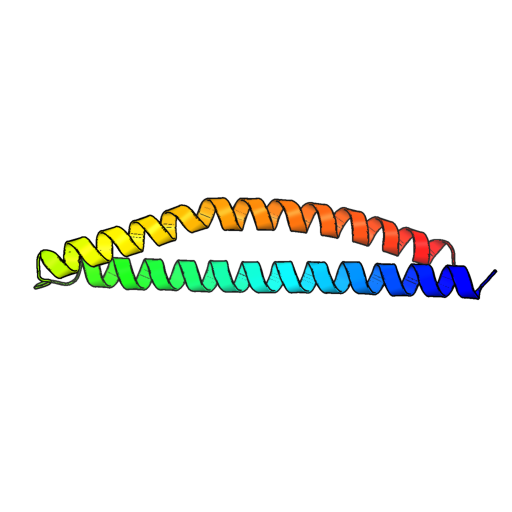7 -0.392 -19.535 1.00 95.50 83 HIS A O 1
ATOM 714 N N . TRP A 1 84 ? 2.584 1.531 -18.572 1.00 95.62 84 TRP A N 1
ATOM 715 C CA . TRP A 1 84 ? 3.121 2.367 -19.647 1.00 95.62 84 TRP A CA 1
ATOM 716 C C . TRP A 1 84 ? 4.645 2.288 -19.750 1.00 95.62 84 TRP A C 1
ATOM 718 O O . TRP A 1 84 ? 5.189 2.253 -20.855 1.00 95.62 84 TRP A O 1
ATOM 728 N N . GLU A 1 85 ? 5.347 2.271 -18.619 1.00 94.25 85 GLU A N 1
ATOM 729 C CA . GLU A 1 85 ? 6.807 2.188 -18.596 1.00 94.25 85 GLU A CA 1
ATOM 730 C C . GLU A 1 85 ? 7.324 0.806 -19.032 1.00 94.25 85 GLU A C 1
ATOM 732 O O . GLU A 1 85 ? 8.363 0.733 -19.690 1.00 94.25 85 GLU A O 1
ATOM 737 N N . GLN A 1 86 ? 6.584 -0.270 -18.758 1.00 93.50 86 GLN A N 1
ATOM 738 C CA . GLN A 1 86 ? 6.863 -1.609 -19.283 1.00 93.50 86 GLN A CA 1
ATOM 739 C C . GLN A 1 86 ? 6.670 -1.661 -20.800 1.00 93.50 86 GLN A C 1
ATOM 741 O O . GLN A 1 86 ? 7.580 -2.081 -21.504 1.00 93.50 86 GLN A O 1
ATOM 746 N N . GLN A 1 87 ? 5.578 -1.102 -21.336 1.00 94.94 87 GLN A N 1
ATOM 747 C CA . GLN A 1 87 ? 5.401 -1.025 -22.793 1.00 94.94 87 GLN A CA 1
ATOM 748 C C . GLN A 1 87 ? 6.537 -0.261 -23.492 1.00 94.94 87 GLN A C 1
ATOM 750 O O . GLN A 1 87 ? 6.939 -0.612 -24.603 1.00 94.94 87 GLN A O 1
ATOM 755 N N . LYS A 1 88 ? 7.056 0.810 -22.876 1.00 93.31 88 LYS A N 1
ATOM 756 C CA . LYS A 1 88 ? 8.222 1.532 -23.410 1.00 93.31 88 LYS A CA 1
ATOM 757 C C . LYS A 1 88 ? 9.480 0.671 -23.371 1.00 93.31 88 LYS A C 1
ATOM 759 O O . LYS A 1 88 ? 10.251 0.704 -24.326 1.00 93.31 88 LYS A O 1
ATOM 764 N N . LEU A 1 89 ? 9.684 -0.080 -22.290 1.00 92.44 89 LEU A N 1
ATOM 765 C CA . LEU A 1 89 ? 10.814 -0.992 -22.162 1.00 92.44 89 LEU A CA 1
ATOM 766 C C . LEU A 1 89 ? 10.771 -2.079 -23.243 1.00 92.44 89 LEU A C 1
ATOM 768 O O . LEU A 1 89 ? 11.772 -2.274 -23.926 1.00 92.44 89 LEU A O 1
ATOM 772 N N . ASP A 1 90 ? 9.610 -2.696 -23.462 1.00 91.94 90 ASP A N 1
ATOM 773 C CA . ASP A 1 90 ? 9.412 -3.732 -24.483 1.00 91.94 90 ASP A CA 1
ATOM 774 C C . ASP A 1 90 ? 9.731 -3.204 -25.888 1.00 91.94 90 ASP A C 1
ATOM 776 O O . ASP A 1 90 ? 10.424 -3.851 -26.671 1.00 91.94 90 ASP A O 1
ATOM 780 N N . ARG A 1 91 ? 9.300 -1.975 -26.206 1.00 91.12 91 ARG A N 1
ATOM 781 C CA . ARG A 1 91 ? 9.658 -1.319 -27.476 1.00 91.12 91 ARG A CA 1
ATOM 782 C C . ARG A 1 91 ? 11.167 -1.128 -27.615 1.00 91.12 91 ARG A C 1
ATOM 784 O O . ARG A 1 91 ? 11.719 -1.427 -28.668 1.00 91.12 91 ARG A O 1
ATOM 791 N N . LEU A 1 92 ? 11.841 -0.681 -26.554 1.00 88.31 92 LEU A N 1
ATOM 792 C CA . LEU A 1 92 ? 13.298 -0.524 -26.553 1.00 88.31 92 LEU A CA 1
ATOM 793 C C . LEU A 1 92 ? 14.043 -1.864 -26.672 1.00 88.31 92 LEU A C 1
ATOM 795 O O . LEU A 1 92 ? 15.182 -1.857 -27.133 1.00 88.31 92 LEU A O 1
ATOM 799 N N . GLN A 1 93 ? 13.443 -2.990 -26.268 1.00 87.56 93 GLN A N 1
ATOM 800 C CA . GLN A 1 93 ? 14.004 -4.330 -26.497 1.00 87.56 93 GLN A CA 1
ATOM 801 C C . GLN A 1 93 ? 13.883 -4.759 -27.958 1.00 87.56 93 GLN A C 1
ATOM 803 O O . GLN A 1 93 ? 14.821 -5.334 -28.494 1.00 87.56 93 GLN A O 1
ATOM 808 N N . LEU A 1 94 ? 12.756 -4.462 -28.608 1.00 86.44 94 LEU A N 1
ATOM 809 C CA . LEU A 1 94 ? 12.523 -4.805 -30.017 1.00 86.44 94 LEU A CA 1
ATOM 810 C C . LEU A 1 94 ? 13.379 -3.977 -30.995 1.00 86.44 94 LEU A C 1
ATOM 812 O O . LEU A 1 94 ? 13.571 -4.384 -32.137 1.00 86.44 94 LEU A O 1
ATOM 816 N N . GLU A 1 95 ? 13.871 -2.811 -30.567 1.00 77.56 95 GLU A N 1
ATOM 817 C CA . GLU A 1 95 ? 14.738 -1.915 -31.352 1.00 77.56 95 GLU A CA 1
ATOM 818 C C . GLU A 1 95 ? 16.256 -2.166 -31.175 1.00 77.56 95 GLU A C 1
ATOM 820 O O . GLU A 1 95 ? 17.076 -1.404 -31.729 1.00 77.56 95 GLU A O 1
ATOM 825 N N . GLN A 1 96 ? 16.629 -3.171 -30.370 1.00 63.34 96 GLN A N 1
ATOM 826 C CA . GLN A 1 96 ? 18.004 -3.668 -30.201 1.00 63.34 96 GLN A CA 1
ATOM 827 C C . GLN A 1 96 ? 18.340 -4.729 -31.245 1.00 63.34 96 GLN A C 1
ATOM 829 O O . GLN A 1 96 ? 19.479 -4.647 -31.759 1.00 63.34 96 GLN A O 1
#

Organism: Neptuniibacter caesariensis (NCBI:txid207954)

Sequence (96 aa):
MTYNKGRAFYLQEQKVKRLERELRELQRDEEGLAEKITQTERKLVADGIAEAERQRLLKELRHYEQMKPENRAEYHQLSRELHWEQQKLDRLQLEQ